Protein AF-A0A920MA39-F1 (afdb_monomer_lite)

Foldseek 3Di:
DDFDWDFPDDDDDDDPVVQPDPVQQAPLRGTATDDDDDDDCVVDNLLRVLLVVPVQAPLVDAQDGVPRHGVNHHDDDDDPDPVSVVSNVVSVVVVVVVPD

pLDDT: mean 72.95, std 14.48, range [24.22, 93.12]

Sequence (100 aa):
MQLQAMRMGMEKSPNYRSIIQLKNKYNENNFAEVVKVTFNSNAISLDEILKHFFETHDPTQLNRQGNDIGTQYRSVILFSNETQRKLAQDILNKVSISSF

Structure (mmCIF, N/CA/C/O backbone):
data_AF-A0A920MA39-F1
#
_entry.id   AF-A0A920MA39-F1
#
loop_
_atom_site.group_PDB
_atom_site.id
_atom_site.type_symbol
_atom_site.label_atom_id
_atom_site.label_alt_id
_atom_site.label_comp_id
_atom_site.label_asym_id
_atom_site.label_entity_id
_atom_site.label_seq_id
_atom_site.pdbx_PDB_ins_code
_atom_site.Cartn_x
_atom_site.Cartn_y
_atom_site.Cartn_z
_atom_site.occupancy
_atom_site.B_iso_or_equiv
_atom_site.auth_seq_id
_atom_site.auth_comp_id
_atom_site.auth_asym_id
_atom_site.auth_atom_id
_atom_site.pdbx_PDB_model_num
ATOM 1 N N . MET A 1 1 ? -14.697 -2.867 -8.438 1.00 27.12 1 MET A N 1
ATOM 2 C CA . MET A 1 1 ? -13.318 -3.073 -8.925 1.00 27.12 1 MET A CA 1
ATOM 3 C C . MET A 1 1 ? -12.983 -1.969 -9.921 1.00 27.12 1 MET A C 1
ATOM 5 O O . MET A 1 1 ? -13.352 -2.068 -11.081 1.00 27.12 1 MET A O 1
ATOM 9 N N . GLN A 1 2 ? -12.376 -0.877 -9.458 1.00 24.22 2 GLN A N 1
ATOM 10 C CA . GLN A 1 2 ? -11.741 0.110 -10.335 1.00 24.22 2 GLN A CA 1
ATOM 11 C C . GLN A 1 2 ? -10.245 0.019 -10.063 1.00 24.22 2 GLN A C 1
ATOM 13 O O . GLN A 1 2 ? -9.810 0.310 -8.950 1.00 24.22 2 GLN A O 1
ATOM 18 N N . LEU A 1 3 ? -9.487 -0.440 -11.056 1.00 36.56 3 LEU A N 1
ATOM 19 C CA . LEU A 1 3 ? -8.034 -0.364 -11.031 1.00 36.56 3 LEU A CA 1
ATOM 20 C C . LEU A 1 3 ? -7.681 1.120 -11.189 1.00 36.56 3 LEU A C 1
ATOM 22 O O . LEU A 1 3 ? -7.986 1.722 -12.221 1.00 36.56 3 LEU A O 1
ATOM 26 N N . GLN A 1 4 ? -7.134 1.738 -10.150 1.00 50.09 4 GLN A N 1
ATOM 27 C CA . GLN A 1 4 ? -6.665 3.117 -10.214 1.00 50.09 4 GLN A CA 1
ATOM 28 C C . GLN A 1 4 ? -5.162 3.066 -10.453 1.00 50.09 4 GLN A C 1
ATOM 30 O O . GLN A 1 4 ? -4.432 2.414 -9.725 1.00 50.09 4 GLN A O 1
ATOM 35 N N . ALA A 1 5 ? -4.683 3.712 -11.507 1.00 53.12 5 ALA A N 1
ATOM 36 C CA . ALA A 1 5 ? -3.256 3.847 -11.743 1.00 53.12 5 ALA A CA 1
ATOM 37 C C . ALA A 1 5 ? -2.808 5.204 -11.200 1.00 53.12 5 ALA A C 1
ATOM 39 O O . ALA A 1 5 ? -3.334 6.230 -11.638 1.00 53.12 5 ALA A O 1
ATOM 40 N N . MET A 1 6 ? -1.846 5.238 -10.274 1.00 58.72 6 MET A N 1
ATOM 41 C CA . MET A 1 6 ? -1.353 6.493 -9.689 1.00 58.72 6 MET A CA 1
ATOM 42 C C . MET A 1 6 ? 0.143 6.684 -9.975 1.00 58.72 6 MET A C 1
ATOM 44 O O . MET A 1 6 ? 0.958 5.797 -9.725 1.00 58.72 6 MET A O 1
ATOM 48 N N . ARG A 1 7 ? 0.506 7.837 -10.556 1.00 61.03 7 ARG A N 1
ATOM 49 C CA . ARG A 1 7 ? 1.887 8.214 -10.915 1.00 61.03 7 ARG A CA 1
ATOM 50 C C . ARG A 1 7 ? 2.424 9.237 -9.941 1.00 61.03 7 ARG A C 1
ATOM 52 O O . ARG A 1 7 ? 1.754 10.213 -9.629 1.00 61.03 7 ARG A O 1
ATOM 59 N N . MET A 1 8 ? 3.675 9.040 -9.547 1.00 55.06 8 MET A N 1
ATOM 60 C CA . MET A 1 8 ? 4.415 9.899 -8.621 1.00 55.06 8 MET A CA 1
ATOM 61 C C . MET A 1 8 ? 4.981 11.173 -9.303 1.00 55.06 8 MET A C 1
ATOM 63 O O . MET A 1 8 ? 5.995 11.696 -8.861 1.00 55.06 8 MET A O 1
ATOM 67 N N . GLY A 1 9 ? 4.363 11.684 -10.385 1.00 46.00 9 GLY A N 1
ATOM 68 C CA . GLY A 1 9 ? 4.840 12.882 -11.105 1.00 46.00 9 GLY A CA 1
ATOM 69 C C . GLY A 1 9 ? 4.250 13.129 -12.516 1.00 46.00 9 GLY A C 1
ATOM 70 O O . GLY A 1 9 ? 4.514 12.366 -13.443 1.00 46.00 9 GLY A O 1
ATOM 71 N N . MET A 1 10 ? 3.507 14.240 -12.653 1.00 45.84 10 MET A N 1
ATOM 72 C CA . MET A 1 10 ? 2.997 14.980 -13.844 1.00 45.84 10 MET A CA 1
ATOM 73 C C . MET A 1 10 ? 2.051 14.343 -14.914 1.00 45.84 10 MET A C 1
ATOM 75 O O . MET A 1 10 ? 2.353 13.347 -15.569 1.00 45.84 10 MET A O 1
ATOM 79 N N . GLU A 1 11 ? 0.915 15.048 -15.097 1.00 47.38 11 GLU A N 1
ATOM 80 C CA . GLU A 1 11 ? 0.174 15.585 -16.279 1.00 47.38 11 GLU A CA 1
ATOM 81 C C . GLU A 1 11 ? -0.256 14.779 -17.534 1.00 47.38 11 GLU A C 1
ATOM 83 O O . GLU A 1 11 ? -0.743 15.382 -18.489 1.00 47.38 11 GLU A O 1
ATOM 88 N N . LYS A 1 12 ? -0.211 13.443 -17.584 1.00 52.31 12 LYS A N 1
ATOM 89 C CA . LYS A 1 12 ? -0.952 12.706 -18.644 1.00 52.31 12 LYS A CA 1
ATOM 90 C C . LYS A 1 12 ? -1.917 11.684 -18.070 1.00 52.31 12 LYS A C 1
ATOM 92 O O . LYS A 1 12 ? -1.511 10.853 -17.265 1.00 52.31 12 LYS A O 1
ATOM 97 N N . SER A 1 13 ? -3.175 11.724 -18.522 1.00 60.22 13 SER A N 1
ATOM 98 C CA . SER A 1 13 ? -4.212 10.756 -18.152 1.00 60.22 13 SER A CA 1
ATOM 99 C C . SER A 1 13 ? -3.739 9.330 -18.468 1.00 60.22 13 SER A C 1
ATOM 101 O O . SER A 1 13 ? -3.557 8.999 -19.645 1.00 60.22 13 SER A O 1
ATOM 103 N N . PRO A 1 14 ? -3.502 8.482 -17.452 1.00 66.88 14 PRO A N 1
ATOM 104 C CA . PRO A 1 14 ? -3.038 7.122 -17.675 1.00 66.88 14 PRO A CA 1
ATOM 105 C C . PRO A 1 14 ? -4.139 6.277 -18.309 1.00 66.88 14 PRO A C 1
ATOM 107 O O . PRO A 1 14 ? -5.285 6.291 -17.867 1.00 66.88 14 PRO A O 1
ATOM 110 N N . ASN A 1 15 ? -3.778 5.473 -19.306 1.00 74.06 15 ASN A N 1
ATOM 111 C CA . ASN A 1 15 ? -4.580 4.322 -19.712 1.00 74.06 15 ASN A CA 1
ATOM 112 C C . ASN A 1 15 ? -3.759 3.041 -19.538 1.00 74.06 15 ASN A C 1
ATOM 114 O O . ASN A 1 15 ? -2.531 3.070 -19.646 1.00 74.06 15 ASN A O 1
ATOM 118 N N . TYR A 1 16 ? -4.430 1.916 -19.299 1.00 73.38 16 TYR A N 1
ATOM 119 C CA . TYR A 1 16 ? -3.780 0.627 -19.037 1.00 73.38 16 TYR A CA 1
ATOM 120 C C . TYR A 1 16 ? -2.724 0.264 -20.098 1.00 73.38 16 TYR A C 1
ATOM 122 O O . TYR A 1 16 ? -1.583 -0.056 -19.772 1.00 73.38 16 TYR A O 1
ATOM 130 N N . ARG A 1 17 ? -3.055 0.450 -21.385 1.00 76.38 17 ARG A N 1
ATOM 131 C CA . ARG A 1 17 ? -2.148 0.178 -22.516 1.00 76.38 17 ARG A CA 1
ATOM 132 C C . ARG A 1 17 ? -0.860 0.994 -22.480 1.00 76.38 17 ARG A C 1
ATOM 134 O O . ARG A 1 17 ? 0.136 0.552 -23.035 1.00 76.38 17 ARG A O 1
ATOM 141 N N . SER A 1 18 ? -0.867 2.189 -21.898 1.00 74.69 18 SER A N 1
ATOM 142 C CA . SER A 1 18 ? 0.330 3.024 -21.767 1.00 74.69 18 SER A CA 1
ATOM 143 C C . SER A 1 18 ? 1.244 2.566 -20.629 1.00 74.69 18 SER A C 1
ATOM 145 O O . SER A 1 18 ? 2.466 2.652 -20.761 1.00 74.69 18 SER A O 1
ATOM 147 N N . ILE A 1 19 ? 0.662 2.034 -19.552 1.00 73.50 19 ILE A N 1
ATOM 148 C CA . ILE A 1 19 ? 1.368 1.606 -18.337 1.00 73.50 19 ILE A CA 1
ATOM 149 C C . ILE A 1 19 ? 2.174 0.333 -18.606 1.00 73.50 19 ILE A C 1
ATOM 151 O O . ILE A 1 19 ? 3.335 0.264 -18.209 1.00 73.50 19 ILE A O 1
ATOM 155 N N . ILE A 1 20 ? 1.599 -0.620 -19.349 1.00 77.62 20 ILE A N 1
ATOM 156 C CA . ILE A 1 20 ? 2.208 -1.935 -19.622 1.00 77.62 20 ILE A CA 1
ATOM 157 C C . ILE A 1 20 ? 3.253 -1.939 -20.753 1.00 77.62 20 ILE A C 1
ATOM 159 O O . ILE A 1 20 ? 3.820 -2.983 -21.069 1.00 77.62 20 ILE A O 1
ATOM 163 N N . GLN A 1 21 ? 3.503 -0.804 -21.421 1.00 79.00 21 GLN A N 1
ATOM 164 C CA . GLN A 1 21 ? 4.476 -0.756 -22.522 1.00 79.00 21 GLN A CA 1
ATOM 165 C C . GLN A 1 21 ? 5.882 -1.094 -22.025 1.00 79.00 21 GLN A C 1
ATOM 167 O O . GLN A 1 21 ? 6.335 -0.543 -21.026 1.00 79.00 21 GLN A O 1
ATOM 172 N N . LEU A 1 22 ? 6.619 -1.907 -22.790 1.00 77.62 22 LEU A N 1
ATOM 173 C CA . LEU A 1 22 ? 7.995 -2.315 -22.469 1.00 77.62 22 LEU A CA 1
ATOM 174 C C . LEU A 1 22 ? 8.914 -1.132 -22.134 1.00 77.62 22 LEU A C 1
ATOM 176 O O . LEU A 1 22 ? 9.687 -1.208 -21.185 1.00 77.62 22 LEU A O 1
ATOM 180 N N . LYS A 1 23 ? 8.769 -0.006 -22.846 1.00 79.94 23 LYS A N 1
ATOM 181 C CA . LYS A 1 23 ? 9.538 1.227 -22.596 1.00 79.94 23 LYS A CA 1
ATOM 182 C C . LYS A 1 23 ? 9.344 1.813 -21.187 1.00 79.94 23 LYS A C 1
ATOM 184 O O . LYS A 1 23 ? 10.174 2.584 -20.728 1.00 79.94 23 LYS A O 1
ATOM 189 N N . ASN A 1 24 ? 8.239 1.469 -20.524 1.00 76.50 24 ASN A N 1
ATOM 190 C CA . ASN A 1 24 ? 7.875 1.938 -19.191 1.00 76.50 24 ASN A CA 1
ATOM 191 C C . ASN A 1 24 ? 8.095 0.874 -18.101 1.00 76.50 24 ASN A C 1
ATOM 193 O O . ASN A 1 24 ? 7.963 1.197 -16.924 1.00 76.50 24 ASN A O 1
ATOM 197 N N . LYS A 1 25 ? 8.472 -0.360 -18.469 1.00 74.38 25 LYS A N 1
ATOM 198 C CA . LYS A 1 25 ? 8.610 -1.507 -17.554 1.00 74.38 25 LYS A CA 1
ATOM 199 C C . LYS A 1 25 ? 9.576 -1.254 -16.389 1.00 74.38 25 LYS A C 1
ATOM 201 O O . LYS A 1 25 ? 9.332 -1.729 -15.287 1.00 74.38 25 LYS A O 1
ATOM 206 N N . TYR A 1 26 ? 10.658 -0.516 -16.632 1.00 78.06 26 TYR A N 1
ATOM 207 C CA . TYR A 1 26 ? 11.670 -0.167 -15.623 1.00 78.06 26 TYR A CA 1
ATOM 208 C C . TYR A 1 26 ? 11.713 1.335 -15.323 1.00 78.06 26 TYR A C 1
ATOM 210 O O . TYR A 1 26 ? 12.672 1.834 -14.748 1.00 78.06 26 TYR A O 1
ATOM 218 N N . ASN A 1 27 ? 10.688 2.079 -15.742 1.00 78.06 27 ASN A N 1
ATOM 219 C CA . ASN A 1 27 ? 10.630 3.511 -15.501 1.00 78.06 27 ASN A CA 1
ATOM 220 C C . ASN A 1 27 ? 10.117 3.759 -14.076 1.00 78.06 27 ASN A C 1
ATOM 222 O O . ASN A 1 27 ? 8.972 3.436 -13.760 1.00 78.06 27 ASN A O 1
ATOM 226 N N . GLU A 1 28 ? 10.951 4.343 -13.221 1.00 71.69 28 GLU A N 1
ATOM 227 C CA . GLU A 1 28 ? 10.600 4.686 -11.835 1.00 71.69 28 GLU A CA 1
ATOM 228 C C . GLU A 1 28 ? 9.475 5.731 -11.762 1.00 71.69 28 GLU A C 1
ATOM 230 O O . GLU A 1 28 ? 8.660 5.723 -10.841 1.00 71.69 28 GLU A O 1
ATOM 235 N N . ASN A 1 29 ? 9.347 6.565 -12.799 1.00 75.75 29 ASN A N 1
ATOM 236 C CA . ASN A 1 29 ? 8.269 7.542 -12.944 1.00 75.75 29 ASN A CA 1
ATOM 237 C C . ASN A 1 29 ? 6.991 6.940 -13.561 1.00 75.75 29 ASN A C 1
ATOM 23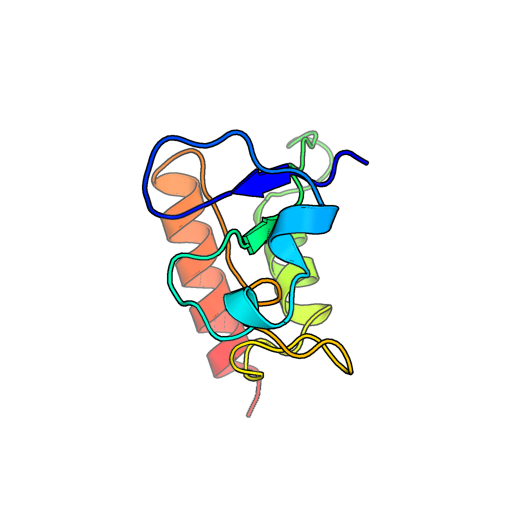9 O O . ASN A 1 29 ? 6.079 7.682 -13.941 1.00 75.75 29 ASN A O 1
ATOM 243 N N . ASN A 1 30 ? 6.908 5.614 -13.726 1.00 71.44 30 ASN A N 1
ATOM 244 C CA . ASN A 1 30 ? 5.697 4.960 -14.218 1.00 71.44 30 ASN A CA 1
ATOM 245 C C . ASN A 1 30 ? 4.592 4.926 -13.144 1.00 71.44 30 ASN A C 1
ATOM 247 O O . ASN A 1 30 ? 4.834 5.029 -11.935 1.00 71.44 30 ASN A O 1
ATOM 251 N N . PHE A 1 31 ? 3.350 4.759 -13.591 1.00 77.56 31 PHE A N 1
ATOM 252 C CA . PHE A 1 31 ? 2.208 4.560 -12.700 1.00 77.56 31 PHE A CA 1
ATOM 253 C C . PHE A 1 31 ? 2.347 3.226 -11.951 1.00 77.56 31 PHE A C 1
ATOM 255 O O . PHE A 1 31 ? 2.821 2.253 -12.532 1.00 77.56 31 PHE A O 1
ATOM 262 N N . ALA A 1 32 ? 1.954 3.189 -10.678 1.00 72.31 32 ALA A N 1
ATOM 263 C CA . ALA A 1 32 ? 1.673 1.939 -9.972 1.00 72.31 32 ALA A CA 1
ATOM 264 C C . ALA A 1 32 ? 0.201 1.575 -10.164 1.00 72.31 32 ALA A C 1
ATOM 266 O O . ALA A 1 32 ? -0.657 2.466 -10.148 1.00 72.31 32 ALA A O 1
ATOM 267 N N . GLU A 1 33 ? -0.089 0.288 -10.321 1.00 73.44 33 GLU A N 1
ATOM 268 C CA . GLU A 1 33 ? -1.458 -0.210 -10.223 1.00 73.44 33 GLU A CA 1
ATOM 269 C C . GLU A 1 33 ? -1.867 -0.256 -8.749 1.00 73.44 33 GLU A C 1
ATOM 271 O O . GLU A 1 33 ? -1.201 -0.876 -7.924 1.00 73.44 33 GLU A O 1
ATOM 276 N N . VAL A 1 34 ? -2.950 0.436 -8.403 1.00 77.56 34 VAL A N 1
ATOM 277 C CA . VAL A 1 34 ? -3.497 0.471 -7.047 1.00 77.56 34 VAL A CA 1
ATOM 278 C C . VAL A 1 34 ? -4.999 0.211 -7.063 1.00 77.56 34 VAL A C 1
ATOM 280 O O . VAL A 1 34 ? -5.702 0.421 -8.056 1.00 77.56 34 VAL A O 1
ATOM 283 N N . VAL A 1 35 ? -5.520 -0.235 -5.926 1.00 79.81 35 VAL A N 1
ATOM 284 C CA . VAL A 1 35 ? -6.957 -0.413 -5.717 1.00 79.81 35 VAL A CA 1
ATOM 285 C C . VAL A 1 35 ? -7.409 0.554 -4.636 1.00 79.81 35 VAL A C 1
ATOM 287 O O . VAL A 1 35 ? -6.891 0.544 -3.522 1.00 79.81 35 VAL A O 1
ATOM 290 N N . LYS A 1 36 ? -8.412 1.382 -4.947 1.00 81.38 36 LYS A N 1
ATOM 291 C CA . LYS A 1 36 ? -9.083 2.191 -3.927 1.00 81.38 36 LYS A CA 1
ATOM 292 C C . LYS A 1 36 ? -10.081 1.320 -3.175 1.00 81.38 36 LYS A C 1
ATOM 294 O O . LYS A 1 36 ? -11.082 0.885 -3.744 1.00 81.38 36 LYS A O 1
ATOM 299 N N . VAL A 1 37 ? -9.822 1.108 -1.890 1.00 82.75 37 VAL A N 1
ATOM 300 C CA . VAL A 1 37 ? -10.700 0.348 -0.996 1.00 82.75 37 VAL A CA 1
ATOM 301 C C . VAL A 1 37 ? -11.594 1.315 -0.222 1.00 82.75 37 VAL A C 1
ATOM 303 O O . VAL A 1 37 ? -11.127 2.292 0.356 1.00 82.75 37 VAL A O 1
ATOM 306 N N . THR A 1 38 ? -12.901 1.064 -0.231 1.00 87.00 38 THR A N 1
ATOM 307 C CA . THR A 1 38 ? -13.884 1.736 0.631 1.00 87.00 38 THR A CA 1
ATOM 308 C C . THR A 1 38 ? -14.521 0.665 1.502 1.00 87.00 38 THR A C 1
ATOM 310 O O . THR A 1 38 ? -14.991 -0.339 0.975 1.00 87.00 38 THR A O 1
ATOM 313 N N . PHE A 1 39 ? -14.491 0.852 2.819 1.00 85.38 39 PHE A N 1
ATOM 314 C CA . PHE A 1 39 ? -14.907 -0.154 3.795 1.00 85.38 39 PHE A CA 1
ATOM 315 C C . PHE A 1 39 ? -15.707 0.488 4.933 1.00 85.38 39 PHE A C 1
ATOM 317 O O . PHE A 1 39 ? -15.624 1.695 5.160 1.00 85.38 39 PHE A O 1
ATOM 324 N N . ASN A 1 40 ? -16.491 -0.328 5.636 1.00 90.19 40 ASN A N 1
ATOM 325 C CA . ASN A 1 40 ? -17.226 0.088 6.825 1.00 90.19 40 A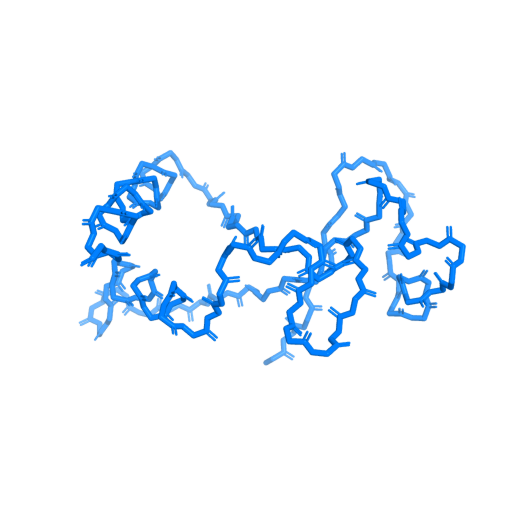SN A CA 1
ATOM 326 C C . ASN A 1 40 ? -16.389 -0.214 8.074 1.00 90.19 40 ASN A C 1
ATOM 328 O O . ASN A 1 40 ? -16.196 -1.382 8.411 1.00 90.19 40 ASN A O 1
ATOM 332 N N . SER A 1 41 ? -15.949 0.830 8.778 1.00 88.69 41 SER A N 1
ATOM 333 C CA . SER A 1 41 ? -15.122 0.707 9.985 1.00 88.69 41 SER A CA 1
ATOM 334 C C . SER A 1 41 ? -15.818 0.009 11.156 1.00 88.69 41 SER A C 1
ATOM 336 O O . SER A 1 41 ? -15.141 -0.424 12.080 1.00 88.69 41 SER A O 1
ATOM 338 N N . ASN A 1 42 ? -17.151 -0.105 11.133 1.00 92.19 42 ASN A N 1
ATOM 339 C CA . ASN A 1 42 ? -17.904 -0.855 12.143 1.00 92.19 42 ASN A CA 1
ATOM 340 C C . ASN A 1 42 ? -17.916 -2.368 11.874 1.00 92.19 42 ASN A C 1
ATOM 342 O O . ASN A 1 42 ? -18.302 -3.130 12.753 1.00 92.19 42 ASN A O 1
ATOM 346 N N . ALA A 1 43 ? -17.557 -2.796 10.659 1.00 93.12 43 ALA A N 1
ATOM 347 C CA . ALA A 1 43 ? -17.563 -4.202 10.255 1.00 93.12 43 ALA A CA 1
ATOM 348 C C . ALA A 1 43 ? -16.152 -4.795 10.144 1.00 93.12 43 ALA A C 1
ATOM 350 O O . ALA A 1 43 ? -15.976 -5.977 10.409 1.00 93.12 43 ALA A O 1
ATOM 351 N N . ILE A 1 44 ? -15.170 -3.990 9.734 1.00 91.31 44 ILE A N 1
ATOM 352 C CA . ILE A 1 44 ? -13.769 -4.397 9.600 1.00 91.31 44 ILE A CA 1
ATOM 353 C C . ILE A 1 44 ? -12.867 -3.210 9.923 1.00 91.31 44 ILE A C 1
ATOM 355 O O . ILE A 1 44 ? -13.146 -2.072 9.519 1.00 91.31 44 ILE A O 1
ATOM 359 N N . SER A 1 45 ? -11.785 -3.458 10.652 1.00 90.69 45 SER A N 1
ATOM 360 C CA . SER A 1 45 ? -10.833 -2.404 10.975 1.00 90.69 45 SER A CA 1
ATOM 361 C C . SER A 1 45 ? -9.824 -2.194 9.843 1.00 90.69 45 SER A C 1
ATOM 363 O O . SER A 1 45 ? -9.552 -3.067 9.017 1.00 90.69 45 SER A O 1
ATOM 365 N N . LEU A 1 46 ? -9.210 -1.010 9.814 1.00 87.12 46 LEU A N 1
ATOM 366 C CA . LEU A 1 46 ? -8.117 -0.757 8.878 1.00 87.12 46 LEU A CA 1
ATOM 367 C C . LEU A 1 46 ? -6.900 -1.652 9.167 1.00 87.12 46 LEU A C 1
ATOM 369 O O . LEU A 1 46 ? -6.178 -2.004 8.239 1.00 87.12 46 LEU A O 1
ATOM 373 N N . ASP A 1 47 ? -6.665 -2.021 10.430 1.00 88.06 47 ASP A N 1
ATOM 374 C CA . ASP A 1 47 ? -5.531 -2.876 10.777 1.00 88.06 47 ASP A CA 1
ATOM 375 C C . ASP A 1 47 ? -5.687 -4.298 10.232 1.00 88.06 47 ASP A C 1
ATOM 377 O O . ASP A 1 47 ? -4.709 -4.862 9.748 1.00 88.06 47 ASP A O 1
ATOM 381 N N . GLU A 1 48 ? -6.903 -4.846 10.229 1.00 87.12 48 GLU A N 1
ATOM 382 C CA . GLU A 1 48 ? -7.198 -6.153 9.636 1.00 87.12 48 GLU A CA 1
ATOM 383 C C . GLU A 1 48 ? -7.004 -6.131 8.121 1.00 87.12 48 GLU A C 1
ATOM 385 O O . GLU A 1 48 ? -6.353 -7.017 7.568 1.00 87.12 48 GLU A O 1
ATOM 390 N N . ILE A 1 49 ? -7.483 -5.075 7.454 1.00 87.56 49 ILE A N 1
ATOM 391 C CA . ILE A 1 49 ? -7.270 -4.886 6.012 1.00 87.56 49 ILE A CA 1
ATOM 392 C C . ILE A 1 49 ? -5.772 -4.835 5.691 1.00 87.56 49 ILE A C 1
ATOM 394 O O . ILE A 1 49 ? -5.319 -5.474 4.743 1.00 87.56 49 ILE A O 1
ATOM 398 N N . LEU A 1 50 ? -4.994 -4.082 6.472 1.00 85.31 50 LEU A N 1
ATOM 399 C CA . LEU A 1 50 ? -3.556 -3.933 6.256 1.00 85.31 50 LEU A CA 1
ATOM 400 C C . LEU A 1 50 ? -2.785 -5.224 6.553 1.00 85.31 50 LEU A C 1
ATOM 402 O O . LEU A 1 50 ? -1.881 -5.563 5.797 1.00 85.31 50 LEU A O 1
ATOM 406 N N . LYS A 1 51 ? -3.147 -5.971 7.601 1.00 84.25 51 LYS A N 1
ATOM 407 C CA . LYS A 1 51 ? -2.568 -7.298 7.869 1.00 84.25 51 LYS A CA 1
ATOM 408 C C . LYS A 1 51 ? -2.807 -8.240 6.696 1.00 84.25 51 LYS A C 1
ATOM 410 O O . LYS A 1 51 ? -1.852 -8.801 6.172 1.00 84.25 51 LYS A O 1
ATOM 415 N N . HIS A 1 52 ? -4.050 -8.327 6.223 1.00 84.31 52 HIS A N 1
ATOM 416 C CA . HIS A 1 52 ? -4.380 -9.179 5.086 1.00 84.31 52 HIS A CA 1
ATOM 417 C C . HIS A 1 52 ? -3.664 -8.735 3.803 1.00 84.31 52 HIS A C 1
ATOM 419 O O . HIS A 1 52 ? -3.203 -9.566 3.023 1.00 84.31 52 HIS A O 1
ATOM 425 N N . PHE A 1 53 ? -3.503 -7.423 3.596 1.00 83.06 53 PHE A N 1
ATOM 426 C CA . PHE A 1 53 ? -2.661 -6.905 2.522 1.00 83.06 53 PHE A CA 1
ATOM 427 C C . PHE A 1 53 ? -1.245 -7.482 2.625 1.00 83.06 53 PHE A C 1
ATOM 429 O O . PHE A 1 53 ? -0.797 -8.102 1.671 1.00 83.06 53 PHE A O 1
ATOM 436 N N . PHE A 1 54 ? -0.568 -7.382 3.770 1.00 76.06 54 PHE A N 1
ATOM 437 C CA . PHE A 1 54 ? 0.789 -7.920 3.937 1.00 76.06 54 PHE A CA 1
ATOM 438 C C . PHE A 1 54 ? 0.894 -9.454 3.890 1.00 76.06 54 PHE A C 1
ATOM 440 O O . PHE A 1 54 ? 1.947 -9.959 3.526 1.00 76.06 54 PHE A O 1
ATOM 447 N N . GLU A 1 55 ? -0.166 -10.196 4.211 1.00 78.44 55 GLU A N 1
ATOM 448 C CA . GLU A 1 55 ? -0.196 -11.665 4.085 1.00 78.44 55 GLU A CA 1
ATOM 449 C C . GLU A 1 55 ? -0.366 -12.142 2.633 1.00 78.44 55 GLU A C 1
ATOM 451 O O . GLU A 1 55 ? 0.043 -13.248 2.284 1.00 78.44 55 GLU A O 1
ATOM 456 N N . THR A 1 56 ? -0.993 -11.330 1.779 1.00 72.25 56 THR A N 1
ATOM 457 C CA . THR A 1 56 ? -1.378 -11.731 0.413 1.00 72.25 56 THR A CA 1
ATOM 458 C C . THR A 1 56 ? -0.326 -11.434 -0.652 1.00 72.25 56 THR A C 1
ATOM 460 O O . THR A 1 56 ? -0.436 -11.942 -1.769 1.00 72.25 56 THR A O 1
ATOM 463 N N . HIS A 1 57 ? 0.704 -10.649 -0.336 1.00 67.25 57 HIS A N 1
ATOM 464 C CA . HIS A 1 57 ? 1.836 -10.415 -1.231 1.00 67.25 57 HIS A CA 1
ATOM 465 C C . HIS A 1 57 ? 3.148 -10.574 -0.472 1.00 67.25 57 HIS A C 1
ATOM 467 O O . HIS A 1 57 ? 3.209 -10.323 0.722 1.00 67.25 57 HIS A O 1
ATOM 473 N N . ASP A 1 58 ? 4.200 -10.979 -1.177 1.00 63.81 58 ASP A N 1
ATOM 474 C CA . ASP A 1 58 ? 5.560 -10.992 -0.650 1.00 63.81 58 ASP A CA 1
ATOM 475 C C . ASP A 1 58 ? 6.176 -9.593 -0.861 1.00 63.81 58 ASP A C 1
ATOM 477 O O . ASP A 1 58 ? 6.587 -9.273 -1.985 1.00 63.81 58 ASP A O 1
ATOM 481 N N . PRO A 1 59 ? 6.226 -8.722 0.170 1.00 58.25 59 PRO A N 1
ATOM 482 C CA . PRO A 1 59 ? 6.715 -7.352 0.030 1.00 58.25 59 PRO A CA 1
ATOM 483 C C . PRO A 1 59 ? 8.233 -7.285 -0.190 1.00 58.25 59 PRO A C 1
ATOM 485 O O . PRO A 1 59 ? 8.762 -6.198 -0.428 1.00 58.25 59 PRO A O 1
ATOM 488 N N . THR A 1 60 ? 8.949 -8.416 -0.125 1.00 60.53 60 THR A N 1
ATOM 489 C CA . THR A 1 60 ? 10.395 -8.474 -0.387 1.00 60.53 60 THR A CA 1
ATOM 490 C C . THR A 1 60 ? 10.721 -8.509 -1.884 1.00 60.53 60 THR A C 1
ATOM 492 O O . THR A 1 60 ? 11.874 -8.322 -2.284 1.00 60.53 60 THR A O 1
ATOM 495 N N . GLN A 1 61 ? 9.711 -8.684 -2.744 1.00 59.34 61 GLN A N 1
ATOM 496 C CA . GLN A 1 61 ? 9.883 -8.720 -4.194 1.00 59.34 61 GLN A CA 1
ATOM 497 C C . GLN A 1 61 ? 9.898 -7.308 -4.784 1.00 59.34 61 GLN A C 1
ATOM 499 O O . GLN A 1 61 ? 8.869 -6.706 -5.090 1.00 59.34 61 GLN A O 1
ATOM 504 N N . LEU A 1 62 ? 11.101 -6.766 -4.976 1.00 65.94 62 LEU A N 1
ATOM 505 C CA . LEU A 1 62 ? 11.279 -5.454 -5.593 1.00 65.94 62 LEU A CA 1
ATOM 506 C C . LEU A 1 62 ? 10.722 -5.433 -7.030 1.00 65.94 62 LEU A C 1
ATOM 508 O O . LEU A 1 62 ? 11.182 -6.186 -7.890 1.00 65.94 62 LEU A O 1
ATOM 512 N N . ASN A 1 63 ? 9.782 -4.516 -7.302 1.00 61.84 63 ASN A N 1
ATOM 513 C CA . ASN A 1 63 ? 9.178 -4.284 -8.626 1.00 61.84 63 ASN A CA 1
ATOM 514 C C . ASN A 1 63 ? 8.594 -5.555 -9.271 1.00 61.84 63 ASN A C 1
ATOM 516 O O . ASN A 1 63 ? 8.710 -5.762 -10.487 1.00 61.84 63 ASN A O 1
ATOM 520 N N . ARG A 1 64 ? 8.008 -6.428 -8.448 1.00 66.88 64 ARG A N 1
ATOM 521 C CA . ARG A 1 64 ? 7.428 -7.688 -8.895 1.00 66.88 64 ARG A CA 1
ATOM 522 C C . ARG A 1 64 ? 6.304 -8.131 -7.968 1.00 66.88 64 ARG A C 1
ATOM 524 O O . ARG A 1 64 ? 6.423 -8.012 -6.755 1.00 66.88 64 ARG A O 1
ATOM 531 N N . GLN A 1 65 ? 5.270 -8.727 -8.548 1.00 59.56 65 GLN A N 1
ATOM 532 C CA . GLN A 1 65 ? 4.266 -9.487 -7.813 1.00 59.56 65 GLN A CA 1
ATOM 533 C C . GLN A 1 65 ? 4.134 -10.870 -8.465 1.00 59.56 65 GLN A C 1
ATOM 535 O O . GLN A 1 65 ? 3.516 -11.024 -9.515 1.00 59.56 65 GLN A O 1
ATOM 540 N N . GLY A 1 66 ? 4.778 -11.891 -7.890 1.00 70.12 66 GLY A N 1
ATOM 541 C CA . GLY A 1 66 ? 4.797 -13.232 -8.485 1.00 70.12 66 GLY A CA 1
ATOM 542 C C . GLY A 1 66 ? 5.512 -13.255 -9.843 1.00 70.12 66 GLY A C 1
ATOM 543 O O . GLY A 1 66 ? 6.699 -12.942 -9.923 1.00 70.12 66 GLY A O 1
ATOM 544 N N . ASN A 1 67 ? 4.802 -13.628 -10.913 1.00 73.12 67 ASN A N 1
ATOM 545 C CA . ASN A 1 67 ? 5.348 -13.660 -12.279 1.00 73.12 67 ASN A CA 1
ATOM 546 C C . ASN A 1 67 ? 5.284 -12.298 -12.998 1.00 73.12 67 ASN A C 1
ATOM 548 O O . ASN A 1 67 ? 5.897 -12.137 -14.057 1.00 73.12 67 ASN A O 1
ATOM 552 N N . ASP A 1 68 ? 4.584 -11.314 -12.428 1.00 68.31 68 ASP A N 1
ATOM 553 C CA . ASP A 1 68 ? 4.420 -9.988 -13.018 1.00 68.31 68 ASP A CA 1
ATOM 554 C C . ASP A 1 68 ? 5.599 -9.087 -12.638 1.00 68.31 68 ASP A C 1
ATOM 556 O O . ASP A 1 68 ? 5.744 -8.668 -11.491 1.00 68.31 68 ASP A O 1
ATOM 560 N N . ILE A 1 69 ? 6.476 -8.807 -13.609 1.00 72.19 69 ILE A N 1
ATOM 561 C CA . ILE A 1 69 ? 7.735 -8.069 -13.412 1.00 72.19 69 ILE A CA 1
ATOM 562 C C . ILE A 1 69 ? 7.640 -6.679 -14.046 1.00 72.19 69 ILE A C 1
ATOM 564 O O . ILE A 1 69 ? 7.468 -6.555 -15.264 1.00 72.19 69 ILE A O 1
ATOM 568 N N . GLY A 1 70 ? 7.853 -5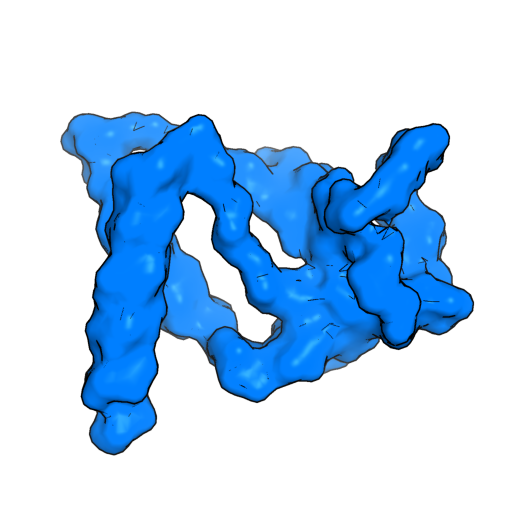.632 -13.251 1.00 69.12 70 GLY A N 1
ATOM 569 C CA . GLY A 1 70 ? 7.885 -4.242 -13.705 1.00 69.12 70 GLY A CA 1
ATOM 570 C C . GLY A 1 70 ? 7.599 -3.251 -12.579 1.00 69.12 70 GLY A C 1
ATOM 571 O O . GLY A 1 70 ? 6.947 -3.582 -11.590 1.00 69.12 70 GLY A O 1
ATOM 572 N N . THR A 1 71 ? 8.058 -2.008 -12.734 1.00 74.88 71 THR A N 1
ATOM 573 C CA . THR A 1 71 ? 7.868 -0.947 -11.729 1.00 74.88 71 THR A CA 1
ATOM 574 C C . THR A 1 71 ? 6.395 -0.664 -11.449 1.00 74.88 71 THR A C 1
ATOM 576 O O . THR A 1 71 ? 6.066 -0.201 -10.360 1.00 74.88 71 THR A O 1
ATOM 579 N N . GLN A 1 72 ? 5.489 -0.965 -12.380 1.00 68.56 72 GLN A N 1
ATOM 580 C CA . GLN A 1 72 ? 4.045 -0.827 -12.185 1.00 68.56 72 GLN A CA 1
ATOM 581 C C . GLN A 1 72 ? 3.447 -1.796 -11.148 1.00 68.56 72 GLN A C 1
ATOM 583 O O . GLN A 1 72 ? 2.397 -1.485 -10.593 1.00 68.56 72 GLN A O 1
ATOM 588 N N . TYR A 1 73 ? 4.133 -2.906 -10.848 1.00 69.12 73 TYR A N 1
ATOM 589 C CA . TYR A 1 73 ? 3.717 -3.930 -9.875 1.00 69.12 73 TYR A CA 1
ATOM 590 C C . TYR A 1 73 ? 4.408 -3.778 -8.515 1.00 69.12 73 TYR A C 1
ATOM 592 O O . TYR A 1 73 ? 4.463 -4.714 -7.722 1.00 69.12 73 TYR A O 1
ATOM 600 N N . ARG A 1 74 ? 5.002 -2.612 -8.247 1.00 74.38 74 ARG A N 1
ATOM 601 C CA . ARG A 1 74 ? 5.616 -2.326 -6.948 1.00 74.38 74 ARG A CA 1
ATOM 602 C C . ARG A 1 74 ? 4.551 -2.261 -5.853 1.00 74.38 74 ARG A C 1
ATOM 604 O O . ARG A 1 74 ? 3.513 -1.629 -6.043 1.00 74.38 74 ARG A O 1
ATOM 611 N N . SER A 1 75 ? 4.844 -2.849 -4.694 1.00 72.56 75 SER A N 1
ATOM 612 C CA . SER A 1 75 ? 3.981 -2.709 -3.521 1.00 72.56 75 SER A CA 1
ATOM 613 C C . SER A 1 75 ? 3.989 -1.256 -3.036 1.00 72.56 75 SER A C 1
ATOM 615 O O . SER A 1 75 ? 5.046 -0.645 -2.862 1.00 72.56 75 SER A O 1
ATOM 617 N N . VAL A 1 76 ? 2.801 -0.677 -2.865 1.00 78.38 76 VAL A N 1
ATOM 618 C CA . VAL A 1 76 ? 2.617 0.685 -2.363 1.00 78.38 76 VAL A CA 1
ATOM 619 C C . VAL A 1 76 ? 1.326 0.769 -1.558 1.00 78.38 76 VAL A C 1
ATOM 621 O O . VAL A 1 76 ? 0.285 0.264 -1.971 1.00 78.38 76 VAL A O 1
ATOM 624 N N . ILE A 1 77 ? 1.385 1.456 -0.419 1.00 81.00 77 ILE A N 1
ATOM 625 C CA . ILE A 1 77 ? 0.208 1.825 0.367 1.00 81.00 77 ILE A CA 1
ATOM 626 C C . ILE A 1 77 ? 0.038 3.337 0.263 1.00 81.00 77 ILE A C 1
ATOM 628 O O . ILE A 1 77 ? 0.926 4.100 0.640 1.00 81.00 77 ILE A O 1
ATOM 632 N N . LEU A 1 78 ? -1.119 3.768 -0.237 1.00 83.12 78 LEU A N 1
ATOM 633 C CA . LEU A 1 78 ? -1.509 5.173 -0.286 1.00 83.12 78 LEU A CA 1
ATOM 634 C C . LEU A 1 78 ? -2.520 5.446 0.825 1.00 83.12 78 LEU A C 1
ATOM 636 O O . LEU A 1 78 ? -3.555 4.789 0.914 1.00 83.12 78 LEU A O 1
ATOM 640 N N . PHE A 1 79 ? -2.219 6.427 1.665 1.00 83.31 79 PHE A N 1
ATOM 641 C CA . PHE A 1 79 ? -3.044 6.809 2.806 1.00 83.31 79 PHE A CA 1
ATOM 642 C C . PHE A 1 79 ? -3.700 8.169 2.569 1.00 83.31 79 PHE A C 1
ATOM 644 O O . PHE A 1 79 ? -3.132 9.058 1.939 1.00 83.31 79 PHE A O 1
ATOM 651 N N . SER A 1 80 ? -4.910 8.337 3.100 1.00 83.50 80 SER A N 1
ATOM 652 C CA . SER A 1 80 ? -5.673 9.589 2.996 1.00 83.50 80 SER A CA 1
ATOM 653 C C . SER A 1 80 ? -5.388 10.562 4.145 1.00 83.50 80 SER A C 1
ATOM 655 O O . SER A 1 80 ? -5.777 11.723 4.069 1.00 83.50 80 SER A O 1
ATOM 657 N N . ASN A 1 81 ? -4.754 10.100 5.228 1.00 85.50 81 ASN A N 1
ATOM 658 C CA . ASN A 1 81 ? -4.384 10.923 6.380 1.00 85.50 81 ASN A CA 1
ATOM 659 C C . ASN A 1 81 ? -3.203 10.319 7.164 1.00 85.50 81 ASN A C 1
ATOM 661 O O . ASN A 1 81 ? -2.817 9.167 6.957 1.00 85.50 81 ASN A O 1
ATOM 665 N N . GLU A 1 82 ? -2.657 11.101 8.096 1.00 86.25 82 GLU A N 1
ATOM 666 C CA . GLU A 1 82 ? -1.483 10.728 8.895 1.00 86.25 82 GLU A CA 1
ATOM 667 C C . GLU A 1 82 ? -1.738 9.545 9.843 1.00 86.25 82 GLU A C 1
ATOM 669 O O . GLU A 1 82 ? -0.840 8.747 10.103 1.00 86.25 82 GLU A O 1
ATOM 674 N N . THR A 1 83 ? -2.967 9.381 10.338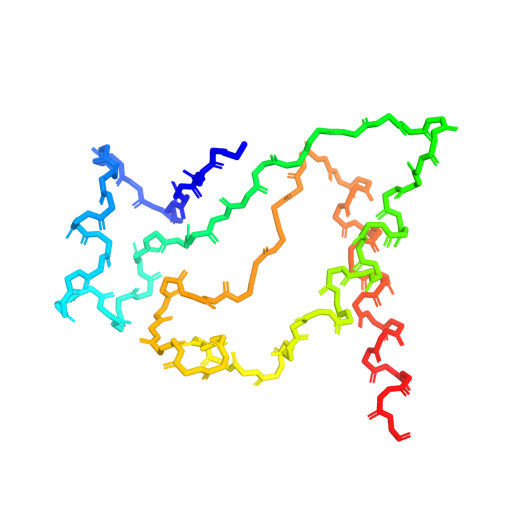 1.00 87.25 83 THR A N 1
ATOM 675 C CA . THR A 1 83 ? -3.329 8.249 11.204 1.00 87.25 83 THR A CA 1
ATOM 676 C C . THR A 1 83 ? -3.209 6.924 10.453 1.00 87.25 83 THR A C 1
ATOM 678 O O . THR A 1 83 ? -2.646 5.964 10.977 1.00 87.25 83 THR A O 1
ATOM 681 N N . GLN A 1 84 ? -3.671 6.881 9.200 1.00 86.75 84 GLN A N 1
ATOM 682 C CA . GLN A 1 84 ? -3.522 5.710 8.332 1.00 86.75 84 GLN A CA 1
ATOM 683 C C . GLN A 1 84 ? -2.050 5.426 8.012 1.00 86.75 84 GLN A C 1
ATOM 685 O O . GLN A 1 84 ? -1.642 4.267 8.023 1.00 86.75 84 GLN A O 1
ATOM 690 N N . ARG A 1 85 ? -1.244 6.474 7.781 1.00 86.25 85 ARG A N 1
ATOM 691 C CA . ARG A 1 85 ? 0.204 6.343 7.562 1.00 86.25 85 ARG A CA 1
ATOM 692 C C . ARG A 1 85 ? 0.895 5.668 8.745 1.00 86.25 85 ARG A C 1
ATOM 694 O O . ARG A 1 85 ? 1.635 4.708 8.546 1.00 86.25 85 ARG A O 1
ATOM 701 N N . LYS A 1 86 ? 0.646 6.157 9.965 1.00 88.62 86 LYS A N 1
ATOM 702 C CA . LYS A 1 86 ? 1.231 5.591 11.191 1.00 88.62 86 LYS A CA 1
ATOM 703 C C . LYS A 1 86 ? 0.837 4.130 11.369 1.00 88.62 86 LYS A C 1
ATOM 705 O O . LYS A 1 86 ? 1.709 3.292 11.552 1.00 88.62 86 LYS A O 1
ATOM 710 N N . LEU A 1 87 ? -0.449 3.815 11.207 1.00 86.50 87 LEU A N 1
ATOM 711 C CA . LEU A 1 87 ? -0.935 2.444 11.339 1.00 86.50 87 LEU A CA 1
ATOM 712 C C . LEU A 1 87 ? -0.298 1.493 10.312 1.00 86.50 87 LEU A C 1
ATOM 714 O O . LEU A 1 87 ? 0.099 0.387 10.668 1.00 86.50 87 LEU A O 1
ATOM 718 N N . ALA A 1 88 ? -0.161 1.923 9.054 1.00 85.06 88 ALA A N 1
ATOM 719 C CA . ALA A 1 88 ? 0.507 1.133 8.021 1.00 85.06 88 ALA A CA 1
ATOM 720 C C . ALA A 1 88 ? 1.980 0.867 8.358 1.00 85.06 88 ALA A C 1
ATOM 722 O O . ALA A 1 88 ? 2.442 -0.263 8.208 1.00 85.06 88 ALA A O 1
ATOM 723 N N . GLN A 1 89 ? 2.697 1.875 8.866 1.00 85.44 89 GLN A N 1
ATOM 724 C CA . GLN A 1 89 ? 4.088 1.722 9.291 1.00 85.44 89 GLN A CA 1
ATOM 725 C C . GLN A 1 89 ? 4.221 0.780 10.495 1.00 85.44 89 GLN A C 1
ATOM 727 O O . GLN A 1 89 ? 5.107 -0.073 10.514 1.00 85.44 89 GLN A O 1
ATOM 732 N N . ASP A 1 90 ? 3.330 0.901 11.479 1.00 87.69 90 ASP A N 1
ATOM 733 C CA . ASP A 1 90 ? 3.336 0.051 12.669 1.00 87.69 90 ASP A CA 1
ATOM 734 C C . ASP A 1 90 ? 3.085 -1.417 12.312 1.00 87.69 90 ASP A C 1
ATOM 736 O O . ASP A 1 90 ? 3.738 -2.311 12.852 1.00 87.69 90 ASP A O 1
ATOM 740 N N . ILE A 1 91 ? 2.156 -1.684 11.391 1.00 84.31 91 ILE A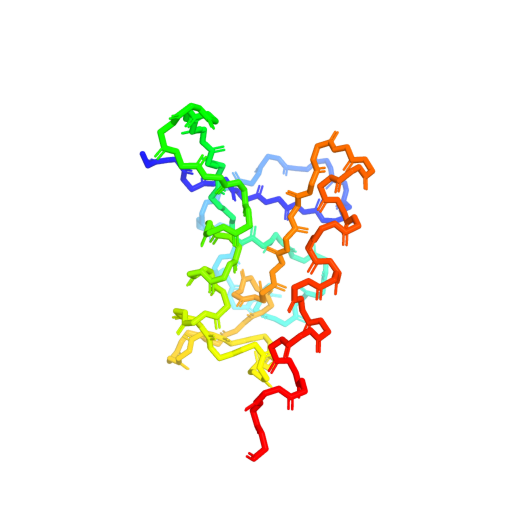 N 1
ATOM 741 C CA . ILE A 1 91 ? 1.866 -3.046 10.929 1.00 84.31 91 ILE A CA 1
ATOM 742 C C . ILE A 1 91 ? 3.028 -3.590 10.099 1.00 84.31 91 ILE A C 1
ATOM 744 O O . ILE A 1 91 ? 3.443 -4.720 10.338 1.00 84.31 91 ILE A O 1
ATOM 748 N N . LEU A 1 92 ? 3.605 -2.791 9.197 1.00 83.44 92 LEU A N 1
ATOM 749 C CA . LEU A 1 92 ? 4.789 -3.183 8.428 1.00 83.44 92 LEU A CA 1
ATOM 750 C C . LEU A 1 92 ? 5.948 -3.595 9.347 1.00 83.44 92 LEU A C 1
ATOM 752 O O . LEU A 1 92 ? 6.574 -4.634 9.133 1.00 83.44 92 LEU A O 1
ATOM 756 N N . ASN A 1 93 ? 6.204 -2.810 10.396 1.00 83.50 93 ASN A N 1
ATOM 757 C CA . ASN A 1 93 ? 7.223 -3.127 11.393 1.00 83.50 93 ASN A CA 1
ATOM 758 C C . ASN A 1 93 ? 6.905 -4.445 12.120 1.00 83.50 93 ASN A C 1
ATOM 760 O O . ASN A 1 93 ? 7.797 -5.269 12.300 1.00 83.50 93 ASN A O 1
ATOM 764 N N . LYS A 1 94 ? 5.641 -4.680 12.501 1.00 81.88 94 LYS A N 1
ATOM 765 C CA . LYS A 1 94 ? 5.218 -5.930 13.159 1.00 81.88 94 LYS A CA 1
ATOM 766 C C . LYS A 1 94 ? 5.393 -7.153 12.261 1.00 81.88 94 LYS A C 1
ATOM 768 O O . LYS A 1 94 ? 5.941 -8.149 12.720 1.00 81.88 94 LYS A O 1
ATOM 773 N N . VAL A 1 95 ? 4.966 -7.065 11.000 1.00 74.56 95 VAL A N 1
ATOM 774 C CA . VAL A 1 95 ? 5.091 -8.164 10.030 1.00 74.56 95 VAL A CA 1
ATOM 775 C C . VAL A 1 95 ? 6.563 -8.498 9.798 1.00 74.56 95 VAL A C 1
ATOM 777 O O . VAL A 1 95 ? 6.937 -9.662 9.901 1.00 74.56 95 VAL A O 1
ATOM 780 N N . SER A 1 96 ? 7.406 -7.478 9.607 1.00 66.19 96 SER A N 1
ATOM 781 C CA . SER A 1 96 ? 8.850 -7.651 9.380 1.00 66.19 96 SER A CA 1
ATOM 782 C C . SER A 1 96 ? 9.568 -8.340 10.549 1.00 66.19 96 SER A C 1
ATOM 784 O O . SER A 1 96 ? 10.544 -9.052 10.339 1.00 66.19 96 SER A O 1
ATOM 786 N N . ILE A 1 97 ? 9.097 -8.131 11.783 1.00 60.97 97 ILE A N 1
ATOM 787 C CA . ILE A 1 97 ? 9.638 -8.772 12.994 1.00 60.97 97 ILE A CA 1
ATOM 788 C C . ILE A 1 97 ? 9.101 -10.202 13.165 1.00 60.97 97 ILE A C 1
ATOM 790 O O . ILE A 1 97 ? 9.757 -11.029 13.787 1.00 60.97 97 ILE A O 1
ATOM 794 N N . SER A 1 98 ? 7.915 -10.512 12.638 1.00 55.69 98 SER A N 1
ATOM 795 C CA . SER A 1 98 ? 7.308 -11.846 12.758 1.00 55.69 98 SER A CA 1
ATOM 796 C C . SER A 1 98 ? 7.779 -12.857 11.708 1.00 55.69 98 SER A C 1
ATOM 798 O O . SER A 1 98 ? 7.571 -14.050 11.887 1.00 55.69 98 SER A O 1
ATOM 800 N N . SER A 1 99 ? 8.408 -12.400 10.625 1.00 49.16 99 SER A N 1
ATOM 801 C CA . SER A 1 99 ? 8.866 -13.228 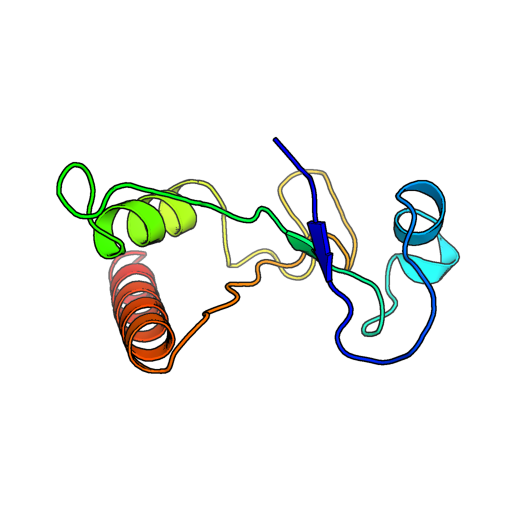9.501 1.00 49.16 99 SER A CA 1
ATOM 802 C C . SER A 1 99 ? 10.283 -13.817 9.675 1.00 49.16 99 SER A C 1
ATOM 804 O O . SER A 1 99 ? 10.996 -13.960 8.683 1.00 49.16 99 SER A O 1
ATOM 806 N N . PHE A 1 100 ? 10.697 -14.142 10.909 1.00 31.36 100 PHE A N 1
ATOM 807 C CA . PHE A 1 100 ? 11.981 -14.796 11.226 1.00 31.36 100 PHE A CA 1
ATOM 808 C C . PHE A 1 100 ? 11.817 -16.277 11.568 1.00 31.36 100 PHE A C 1
ATOM 810 O O . PHE A 1 100 ? 10.908 -16.599 12.367 1.00 31.36 100 PHE A O 1
#

Secondary structure (DSSP, 8-state):
--EEEE-SS-S----HHHHT-GGGTT-TTSPEEEE-----TTTS-HHHHHHHHHHHS-TTSTTEETTEESGGG------SSHHHHHHHHHHHHHHHHH--

Radius of gyration: 14.87 Å; chains: 1; bounding box: 30×30×36 Å